Protein AF-A0A1A7Y4V2-F1 (afdb_monomer_lite)

Structure (mmCIF, N/CA/C/O backbone):
data_AF-A0A1A7Y4V2-F1
#
_entry.id   AF-A0A1A7Y4V2-F1
#
loop_
_atom_site.group_PDB
_atom_site.id
_atom_site.type_symbol
_atom_site.label_atom_id
_atom_site.label_alt_id
_atom_site.label_comp_id
_atom_site.label_asym_id
_atom_site.label_entity_id
_atom_site.label_seq_id
_atom_site.pdbx_PDB_ins_code
_atom_site.Cartn_x
_atom_site.Cartn_y
_atom_site.Cartn_z
_atom_site.occupancy
_atom_site.B_iso_or_equiv
_atom_site.auth_seq_id
_atom_site.auth_comp_id
_atom_site.auth_asym_id
_atom_site.auth_atom_id
_atom_site.pdbx_PDB_model_num
ATOM 1 N N . SER A 1 1 ? 1.544 3.025 1.555 1.00 67.06 1 SER A N 1
ATOM 2 C CA . SER A 1 1 ? 1.788 4.457 1.842 1.00 67.06 1 SER A CA 1
ATOM 3 C C . SER A 1 1 ? 1.676 4.740 3.331 1.00 67.06 1 SER A C 1
ATOM 5 O O . SER A 1 1 ? 0.674 4.358 3.923 1.00 67.06 1 SER A O 1
ATOM 7 N N . ALA A 1 2 ? 2.663 5.415 3.933 1.00 82.19 2 ALA A N 1
ATOM 8 C CA . ALA A 1 2 ? 2.708 5.702 5.377 1.00 82.19 2 ALA A CA 1
ATOM 9 C C . ALA A 1 2 ? 1.453 6.424 5.912 1.00 82.19 2 ALA A C 1
ATOM 11 O O . ALA A 1 2 ? 1.003 6.138 7.015 1.00 82.19 2 ALA A O 1
ATOM 12 N N . TYR A 1 3 ? 0.826 7.282 5.102 1.00 88.06 3 TYR A N 1
ATOM 13 C CA . TYR A 1 3 ? -0.410 7.989 5.459 1.00 88.06 3 TYR A CA 1
ATOM 14 C C . TYR A 1 3 ? -1.584 7.065 5.813 1.00 88.06 3 TYR A C 1
ATOM 16 O O . TYR A 1 3 ? -2.361 7.405 6.697 1.00 88.06 3 TYR A O 1
ATOM 24 N N . ILE A 1 4 ? -1.689 5.895 5.169 1.00 88.62 4 ILE A N 1
ATOM 25 C CA . ILE A 1 4 ? -2.755 4.911 5.437 1.00 88.62 4 ILE A CA 1
ATOM 26 C C . ILE A 1 4 ? -2.547 4.267 6.812 1.00 88.62 4 ILE A C 1
ATOM 28 O O . ILE A 1 4 ? -3.494 4.063 7.564 1.00 88.62 4 ILE A O 1
ATOM 32 N N . LEU A 1 5 ? -1.291 3.979 7.164 1.00 87.19 5 LEU A N 1
ATOM 33 C CA . LEU A 1 5 ? -0.947 3.413 8.468 1.00 87.19 5 LEU A CA 1
ATOM 34 C C . LEU A 1 5 ? -1.188 4.430 9.590 1.00 87.19 5 LEU A C 1
ATOM 36 O O . LEU A 1 5 ? -1.725 4.082 10.638 1.00 87.19 5 LEU A O 1
ATOM 40 N N . ILE A 1 6 ? -0.838 5.698 9.351 1.00 95.19 6 ILE A N 1
ATOM 41 C CA . ILE A 1 6 ? -1.073 6.787 10.306 1.00 95.19 6 ILE A CA 1
ATOM 42 C C . ILE A 1 6 ? -2.576 7.006 10.509 1.00 95.19 6 ILE A C 1
ATOM 44 O O . ILE A 1 6 ? -3.027 7.085 11.650 1.00 95.19 6 ILE A O 1
ATOM 48 N N . SER A 1 7 ? -3.363 7.075 9.430 1.00 90.88 7 SER A N 1
ATOM 49 C CA . SER A 1 7 ? -4.810 7.279 9.537 1.00 90.88 7 SER A CA 1
ATOM 50 C C . SER A 1 7 ? -5.498 6.120 10.260 1.00 90.88 7 SER A C 1
ATOM 52 O O . SER A 1 7 ? -6.308 6.367 11.153 1.00 90.88 7 SER A O 1
ATOM 54 N N . ALA A 1 8 ? -5.122 4.873 9.958 1.00 89.56 8 ALA A N 1
ATOM 55 C CA . ALA A 1 8 ? -5.626 3.696 10.663 1.00 89.56 8 ALA A CA 1
ATOM 56 C C . ALA A 1 8 ? -5.312 3.759 12.168 1.00 89.56 8 ALA A C 1
ATOM 58 O O . ALA A 1 8 ? -6.204 3.568 12.995 1.00 89.56 8 ALA A O 1
ATOM 59 N N . GLY A 1 9 ? -4.075 4.115 12.534 1.00 92.69 9 GLY A N 1
ATOM 60 C CA . GLY A 1 9 ? -3.672 4.265 13.934 1.00 92.69 9 GLY A CA 1
ATOM 61 C C . GLY A 1 9 ? -4.490 5.317 14.693 1.00 92.69 9 GLY A C 1
ATOM 62 O O . GLY A 1 9 ? -4.930 5.067 15.814 1.00 92.69 9 GLY A O 1
ATOM 63 N N . VAL A 1 10 ? -4.763 6.471 14.075 1.00 95.06 10 VAL A N 1
ATOM 64 C CA . VAL A 1 10 ? -5.592 7.528 14.683 1.00 95.06 10 VAL A CA 1
ATOM 65 C C . VAL A 1 10 ? -7.020 7.041 14.943 1.00 95.06 10 VAL A C 1
ATOM 67 O O . VAL A 1 10 ? -7.555 7.279 16.026 1.00 95.06 10 VAL A O 1
ATOM 70 N N . VAL A 1 11 ? -7.629 6.325 13.993 1.00 90.31 11 VAL A N 1
ATOM 71 C CA . VAL A 1 11 ? -8.988 5.774 14.153 1.00 90.31 11 VAL A CA 1
ATOM 72 C C . VAL A 1 11 ? -9.055 4.790 15.325 1.00 90.31 11 VAL A C 1
ATOM 74 O O . VAL A 1 11 ? -9.984 4.862 16.134 1.00 90.31 11 VAL A O 1
ATOM 77 N N . VAL A 1 12 ? -8.051 3.920 15.470 1.00 91.44 12 VAL A N 1
ATOM 78 C CA . VAL A 1 12 ? -7.962 2.965 16.590 1.00 91.44 12 VAL A CA 1
ATOM 79 C C . VAL A 1 12 ? -7.852 3.690 17.936 1.00 91.44 12 VAL A C 1
ATOM 81 O O . VAL A 1 12 ? -8.540 3.337 18.893 1.00 91.44 12 VAL A O 1
ATOM 84 N N . ILE A 1 13 ? -7.044 4.749 18.021 1.00 93.44 13 ILE A N 1
ATOM 85 C CA . ILE A 1 13 ? -6.901 5.533 19.258 1.00 93.44 13 ILE A CA 1
ATOM 86 C C . ILE A 1 13 ? -8.221 6.226 19.625 1.00 93.44 13 ILE A C 1
ATOM 88 O O . ILE A 1 13 ? -8.660 6.153 20.774 1.00 93.44 13 ILE A O 1
ATOM 92 N N . VAL A 1 14 ? -8.881 6.873 18.659 1.00 89.50 14 VAL A N 1
ATOM 93 C CA . VAL A 1 14 ? -10.145 7.592 18.891 1.00 89.50 14 VAL A CA 1
ATOM 94 C C . VAL A 1 14 ? -11.249 6.638 19.341 1.00 89.50 14 VAL A C 1
ATOM 96 O O . VAL A 1 14 ? -11.941 6.914 20.322 1.00 89.50 14 VAL A O 1
ATOM 99 N N . THR A 1 15 ? -11.397 5.496 18.667 1.00 86.94 15 THR A N 1
ATOM 100 C CA . THR A 1 15 ? -12.387 4.477 19.044 1.00 86.94 15 THR A CA 1
ATOM 101 C C . THR A 1 15 ? -12.111 3.909 20.437 1.00 86.94 15 THR A C 1
ATOM 103 O O . THR A 1 15 ? -13.047 3.776 21.224 1.00 86.94 15 THR A O 1
ATOM 106 N N . GLY A 1 16 ? -10.841 3.699 20.802 1.00 87.88 16 GLY A N 1
ATOM 107 C CA . GLY A 1 16 ? -10.441 3.295 22.152 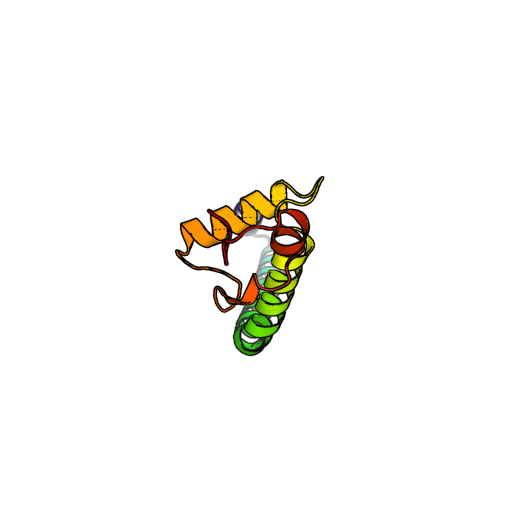1.00 87.88 16 GLY A CA 1
ATOM 108 C C . GLY A 1 16 ? -10.813 4.310 23.241 1.00 87.88 16 GLY A C 1
ATOM 109 O O . GLY A 1 16 ? -11.344 3.924 24.284 1.00 87.88 16 GLY A O 1
ATOM 110 N N . ILE A 1 17 ? -10.607 5.611 22.999 1.00 87.62 17 ILE A N 1
ATOM 111 C CA . ILE A 1 17 ? -10.999 6.678 23.939 1.00 87.62 17 ILE A CA 1
ATOM 112 C C . ILE A 1 17 ? -12.521 6.707 24.117 1.00 87.62 17 ILE A C 1
ATOM 114 O O . ILE A 1 17 ? -13.006 6.754 25.248 1.00 87.62 17 ILE A O 1
ATOM 118 N N . ILE A 1 18 ? -13.280 6.633 23.019 1.00 83.56 18 ILE A N 1
ATOM 119 C CA . ILE A 1 18 ? -14.749 6.611 23.055 1.00 83.56 18 ILE A CA 1
ATOM 120 C C . ILE A 1 18 ? -15.248 5.390 23.832 1.00 83.56 18 ILE A C 1
ATOM 122 O O . ILE A 1 18 ? -16.110 5.535 24.699 1.00 83.56 18 ILE A O 1
ATOM 126 N N . GLY A 1 19 ? -14.676 4.212 23.566 1.00 84.31 19 GLY A N 1
ATOM 127 C CA . GLY A 1 19 ? -14.987 2.980 24.286 1.00 84.31 19 GLY A CA 1
ATOM 128 C C . GLY A 1 19 ? -14.736 3.115 25.787 1.00 84.31 19 GLY A C 1
ATOM 129 O O . GLY A 1 19 ? -15.624 2.806 26.576 1.00 84.31 19 GLY A O 1
ATOM 130 N N . CYS A 1 20 ? -13.578 3.657 26.178 1.00 83.25 20 CYS A N 1
ATOM 131 C CA . CYS A 1 20 ? -13.220 3.901 27.577 1.00 83.25 20 CYS A CA 1
ATOM 132 C C . CYS A 1 20 ? -14.180 4.890 28.263 1.00 83.25 20 CYS A C 1
ATOM 134 O O . CYS A 1 20 ? -14.674 4.633 29.360 1.00 83.25 20 CYS A O 1
ATOM 136 N N . CYS A 1 21 ? -14.522 6.004 27.610 1.00 81.25 21 CYS A N 1
ATOM 137 C CA . CYS A 1 21 ? -15.499 6.953 28.145 1.00 81.25 21 CYS A CA 1
ATOM 138 C C . CYS A 1 21 ? -16.909 6.348 28.267 1.00 81.25 21 CYS A C 1
ATOM 140 O O . CYS A 1 21 ? -17.631 6.677 29.211 1.00 81.25 21 CYS A O 1
ATOM 142 N N . ALA A 1 22 ? -17.309 5.481 27.330 1.00 81.56 22 ALA A N 1
ATOM 143 C CA . ALA A 1 22 ? -18.615 4.829 27.331 1.00 81.56 22 ALA A CA 1
ATOM 144 C C . ALA A 1 22 ? -18.775 3.837 28.491 1.00 81.56 22 ALA A C 1
ATOM 146 O O . ALA A 1 22 ? -19.830 3.821 29.127 1.00 81.56 22 ALA A O 1
ATOM 147 N N . THR A 1 23 ? -17.733 3.058 28.802 1.00 81.75 23 THR A N 1
ATOM 148 C CA . THR A 1 23 ? -17.717 2.170 29.975 1.00 81.75 23 THR A CA 1
ATOM 149 C C . THR A 1 23 ? -17.636 2.949 31.282 1.00 81.75 23 THR A C 1
ATOM 151 O O . THR A 1 23 ? -18.406 2.657 32.192 1.00 81.75 23 THR A O 1
ATOM 154 N N . LEU A 1 24 ? -16.773 3.970 31.377 1.00 81.31 24 LEU A N 1
ATOM 155 C CA . LEU A 1 24 ? -16.600 4.752 32.611 1.00 81.31 24 LEU A CA 1
ATOM 156 C C . LEU A 1 24 ? -17.849 5.543 33.018 1.00 81.31 24 LEU A C 1
ATOM 158 O O . LEU A 1 24 ? -18.091 5.725 34.206 1.00 81.31 24 LEU A O 1
ATOM 162 N N . LYS A 1 25 ? -18.648 6.021 32.056 1.00 79.62 25 LYS A N 1
ATOM 163 C CA . LYS A 1 25 ? -19.901 6.737 32.349 1.00 79.62 25 LYS A CA 1
ATOM 164 C C . LYS A 1 25 ? -21.094 5.815 32.634 1.00 79.62 25 LYS A C 1
ATOM 166 O O . LYS A 1 25 ? -22.191 6.326 32.835 1.00 79.62 25 LYS A O 1
ATOM 171 N N . GLU A 1 26 ? -20.911 4.491 32.600 1.00 75.94 26 GLU A N 1
ATOM 172 C CA . GLU A 1 26 ? -21.945 3.471 32.858 1.00 75.94 26 GLU A CA 1
ATOM 173 C C . GLU A 1 26 ? -23.242 3.637 32.030 1.00 75.94 26 GLU A C 1
ATOM 175 O O . GLU A 1 26 ? -24.303 3.090 32.340 1.00 75.94 26 GLU A O 1
ATOM 180 N N . MET A 1 27 ? -23.175 4.377 30.919 1.00 76.19 27 MET A N 1
ATOM 181 C CA . MET A 1 27 ? -24.337 4.650 30.082 1.00 76.19 27 MET A CA 1
ATOM 182 C C . MET A 1 27 ? -24.591 3.460 29.159 1.00 76.19 27 MET A C 1
ATOM 184 O O . MET A 1 27 ? -24.071 3.406 28.043 1.00 76.19 27 MET A O 1
ATOM 188 N N . ARG A 1 28 ? -25.442 2.523 29.597 1.00 80.25 28 ARG A N 1
ATOM 189 C CA . ARG A 1 28 ? -25.838 1.331 28.815 1.00 80.25 28 ARG A CA 1
ATOM 190 C C . ARG A 1 28 ? -26.185 1.642 27.356 1.00 80.25 28 ARG A C 1
ATOM 192 O O . ARG A 1 28 ? -25.763 0.910 26.470 1.00 80.25 28 ARG A O 1
ATOM 199 N N . SER A 1 29 ? -26.904 2.736 27.094 1.00 78.50 29 SER A N 1
ATOM 200 C CA . SER A 1 29 ? -27.264 3.129 25.723 1.00 78.50 29 SER A CA 1
ATOM 201 C C . SER A 1 29 ? -26.044 3.457 24.855 1.00 78.50 29 SER A C 1
ATOM 203 O O . SER A 1 29 ? -26.029 3.104 23.681 1.00 78.50 29 SER A O 1
ATOM 205 N N . LEU A 1 30 ? -25.020 4.114 25.410 1.00 78.25 30 LEU A N 1
ATOM 206 C CA . LEU A 1 30 ? -23.809 4.476 24.667 1.00 78.25 30 LEU A CA 1
ATOM 207 C C . LEU A 1 30 ? -22.930 3.247 24.411 1.00 78.25 30 LEU A C 1
ATOM 209 O O . LEU A 1 30 ? -22.346 3.124 23.338 1.00 78.25 30 LEU A O 1
ATOM 213 N N . LEU A 1 31 ? -22.897 2.308 25.361 1.00 83.94 31 LEU A N 1
ATOM 214 C CA . LEU A 1 31 ? -22.191 1.038 25.208 1.00 83.94 31 LEU A CA 1
ATOM 215 C C . LEU A 1 31 ? -22.799 0.173 24.091 1.00 83.94 31 LEU A C 1
ATOM 217 O O . LEU A 1 31 ? -22.061 -0.405 23.299 1.00 83.94 31 LEU A O 1
ATOM 221 N N . VAL A 1 32 ? -24.134 0.122 23.990 1.00 86.31 32 VAL A N 1
ATOM 222 C CA . VAL A 1 32 ? -24.828 -0.599 22.906 1.00 86.31 32 VAL A CA 1
ATOM 223 C C . VAL A 1 32 ? -24.526 0.034 21.548 1.00 86.31 32 VAL A C 1
ATOM 225 O O . VAL A 1 32 ? -24.197 -0.686 20.610 1.00 86.31 32 VAL A O 1
ATOM 228 N N . VAL A 1 33 ? -24.572 1.366 21.436 1.00 85.19 33 VAL A N 1
ATOM 229 C CA . VAL A 1 33 ? -24.220 2.070 20.188 1.00 85.19 33 VAL A CA 1
ATOM 230 C C . VAL A 1 33 ? -22.767 1.801 19.790 1.00 85.19 33 VAL A C 1
ATOM 232 O O . VAL A 1 33 ? -22.499 1.516 18.625 1.00 85.19 33 VAL A O 1
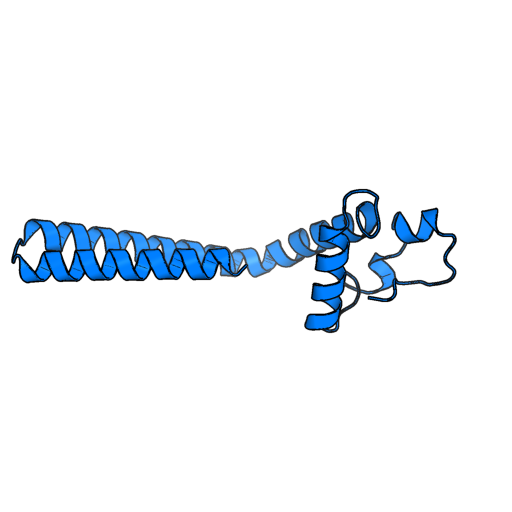ATOM 235 N N . TYR A 1 34 ? -21.838 1.833 20.749 1.00 85.94 34 TYR A N 1
ATOM 236 C CA . TYR A 1 34 ? -20.431 1.511 20.508 1.00 85.94 34 TYR A CA 1
ATOM 237 C C . TYR A 1 34 ? -20.248 0.071 20.011 1.00 85.94 34 TYR A C 1
ATOM 239 O O . TYR A 1 34 ? -19.540 -0.161 19.034 1.00 85.94 34 TYR A O 1
ATOM 247 N N . LEU A 1 35 ? -20.939 -0.892 20.625 1.00 87.38 35 LEU A N 1
ATOM 248 C CA . LEU A 1 35 ? -20.889 -2.294 20.219 1.00 87.38 35 LEU A CA 1
ATOM 249 C C . LEU A 1 35 ? -21.458 -2.510 18.808 1.00 87.38 35 LEU A C 1
ATOM 251 O O . LEU A 1 35 ? -20.849 -3.218 18.013 1.00 87.38 35 LEU A O 1
ATOM 255 N N . VAL A 1 36 ? -22.578 -1.867 18.467 1.00 90.69 36 VAL A N 1
ATOM 256 C CA . VAL A 1 36 ? -23.145 -1.920 17.108 1.00 90.69 36 VAL A CA 1
ATOM 257 C C . VAL A 1 36 ? -22.180 -1.312 16.089 1.00 90.69 36 VAL A C 1
ATOM 259 O O . VAL A 1 36 ? -21.967 -1.896 15.031 1.00 90.69 36 VAL A O 1
ATOM 262 N N . LEU A 1 37 ? -21.548 -0.181 16.413 1.00 86.94 37 LEU A N 1
ATOM 263 C CA . LEU A 1 37 ? -20.555 0.449 15.543 1.00 86.94 37 LEU A CA 1
ATOM 264 C C . LEU A 1 37 ? -19.347 -0.466 15.306 1.00 86.94 37 LEU A C 1
ATOM 266 O O . LEU A 1 37 ? -18.936 -0.631 14.159 1.00 86.94 37 LEU A O 1
ATOM 270 N N . LEU A 1 38 ? -18.818 -1.105 16.355 1.00 90.38 38 LEU A N 1
ATOM 271 C CA . LEU A 1 38 ? -17.726 -2.074 16.224 1.00 90.38 38 LEU A CA 1
ATOM 272 C C . LEU A 1 38 ? -18.121 -3.286 15.374 1.00 90.38 38 LEU A C 1
ATOM 274 O O . LEU A 1 38 ? -17.329 -3.721 14.543 1.00 90.38 38 LEU A O 1
ATOM 278 N N . LEU A 1 39 ? -19.341 -3.807 15.535 1.00 93.62 39 LEU A N 1
ATOM 279 C CA . LEU A 1 39 ? -19.845 -4.894 14.692 1.00 93.62 39 LEU A CA 1
ATOM 280 C C . LEU A 1 39 ? -19.931 -4.472 13.220 1.00 93.62 39 LEU A C 1
ATOM 282 O O . LEU A 1 39 ? -19.519 -5.231 12.347 1.00 93.62 39 LEU A O 1
ATOM 286 N N . CYS A 1 40 ? -20.406 -3.258 12.932 1.00 92.38 40 CYS A N 1
ATOM 287 C CA . CYS A 1 40 ? -20.427 -2.729 11.569 1.00 92.38 40 CYS A CA 1
ATOM 288 C C . CYS A 1 40 ? -19.014 -2.612 10.979 1.00 92.38 40 CYS A C 1
ATOM 290 O O . CYS A 1 40 ? -18.803 -3.021 9.840 1.00 92.38 40 CYS A O 1
ATOM 292 N N . VAL A 1 41 ? -18.044 -2.100 11.746 1.00 91.81 41 VAL A N 1
ATOM 293 C CA . VAL A 1 41 ? -16.638 -2.018 11.312 1.00 91.81 41 VAL A CA 1
ATOM 294 C C . VAL A 1 41 ? -16.074 -3.410 11.038 1.00 91.81 41 VAL A C 1
ATOM 296 O O . VAL A 1 41 ? -15.492 -3.626 9.982 1.00 91.81 41 VAL A O 1
ATOM 299 N N . PHE A 1 42 ? -16.318 -4.374 11.923 1.00 93.06 42 PHE A N 1
ATOM 300 C CA . PHE A 1 42 ? -15.866 -5.752 11.745 1.00 93.06 42 PHE A CA 1
ATOM 301 C C . PHE A 1 42 ? -16.439 -6.400 10.474 1.00 93.06 42 PHE A C 1
ATOM 303 O O . PHE A 1 42 ? -15.717 -7.051 9.721 1.00 93.06 42 PHE A O 1
ATOM 310 N N . LEU A 1 43 ? -17.725 -6.185 10.183 1.00 96.62 43 LEU A N 1
ATOM 311 C CA . LEU A 1 43 ? -18.335 -6.663 8.940 1.00 96.62 43 LEU A CA 1
ATOM 312 C C . LEU A 1 43 ? -17.722 -5.991 7.705 1.00 96.62 43 LEU A C 1
ATOM 314 O O . LEU A 1 43 ? -17.472 -6.668 6.709 1.00 96.62 43 LEU A O 1
ATOM 318 N N . LEU A 1 44 ? -17.445 -4.684 7.767 1.00 93.88 44 LEU A N 1
ATOM 319 C CA . LEU A 1 44 ? -16.757 -3.969 6.691 1.00 93.88 44 LEU A CA 1
ATOM 320 C C . LEU A 1 44 ? -15.332 -4.490 6.480 1.00 93.88 44 LEU A C 1
ATOM 322 O O . LEU A 1 44 ? -14.925 -4.648 5.333 1.00 93.88 44 LEU A O 1
ATOM 326 N N . GLU A 1 45 ? -14.597 -4.807 7.547 1.00 91.62 45 GLU A N 1
ATOM 327 C CA . GLU A 1 45 ? -13.271 -5.425 7.455 1.00 91.62 45 GLU A CA 1
ATOM 328 C C . GLU A 1 45 ? -13.331 -6.814 6.814 1.00 91.62 45 GLU A C 1
ATOM 330 O O . GLU A 1 45 ? -12.506 -7.114 5.953 1.00 91.62 45 GLU A O 1
ATOM 335 N N . ILE A 1 46 ? -14.330 -7.640 7.152 1.00 96.12 46 ILE A N 1
ATOM 336 C CA . ILE A 1 46 ? -14.541 -8.936 6.488 1.00 96.12 46 ILE A CA 1
ATOM 337 C C . ILE A 1 46 ? -14.818 -8.733 4.999 1.00 96.12 46 ILE A C 1
ATOM 339 O O . ILE A 1 46 ? -14.198 -9.396 4.171 1.00 96.12 46 ILE A O 1
ATOM 343 N N . ILE A 1 47 ? -15.723 -7.818 4.641 1.00 95.69 47 ILE A N 1
ATOM 344 C CA . ILE A 1 47 ? -16.045 -7.531 3.237 1.00 95.69 47 ILE A CA 1
ATOM 345 C C . ILE A 1 47 ? -14.796 -7.043 2.499 1.00 95.69 47 ILE A C 1
ATOM 347 O O . ILE A 1 47 ? -14.491 -7.554 1.426 1.00 95.69 47 ILE A O 1
ATOM 351 N N . ALA A 1 48 ? -14.046 -6.104 3.078 1.00 91.19 48 ALA A N 1
ATOM 352 C CA . ALA A 1 48 ? -12.804 -5.601 2.506 1.00 91.19 48 ALA A CA 1
ATOM 353 C C . ALA A 1 48 ? -11.753 -6.712 2.358 1.00 91.19 48 ALA A C 1
ATOM 355 O O . ALA A 1 48 ? -11.100 -6.789 1.323 1.00 91.19 48 ALA A O 1
ATOM 356 N N . GLY A 1 49 ? -11.624 -7.601 3.345 1.00 92.06 49 GLY A N 1
ATOM 357 C CA . GLY A 1 49 ? -10.720 -8.749 3.305 1.00 92.06 49 GLY A CA 1
ATOM 358 C C . GLY A 1 49 ? -11.103 -9.768 2.231 1.00 92.06 49 GLY A C 1
ATOM 359 O O . GLY A 1 49 ? -10.243 -10.217 1.477 1.00 92.06 49 GLY A O 1
ATOM 360 N N . VAL A 1 50 ? -12.393 -10.092 2.099 1.00 92.69 50 VAL A N 1
ATOM 361 C CA . VAL A 1 50 ? -12.905 -10.974 1.037 1.00 92.69 50 VAL A CA 1
ATOM 362 C C . VAL A 1 50 ? -12.706 -10.334 -0.332 1.00 92.69 50 VAL A C 1
ATOM 364 O O . VAL A 1 50 ? -12.230 -11.002 -1.245 1.00 92.69 50 VAL A O 1
ATOM 367 N N . LEU A 1 51 ? -13.015 -9.044 -0.478 1.00 86.69 51 LEU A N 1
ATOM 368 C CA . LEU A 1 51 ? -12.761 -8.310 -1.714 1.00 86.69 51 LEU A CA 1
ATOM 369 C C . LEU A 1 51 ? -11.270 -8.290 -2.042 1.00 86.69 51 LEU A C 1
ATOM 371 O O . LEU A 1 51 ? -10.922 -8.560 -3.179 1.00 86.69 51 LEU A O 1
ATOM 375 N N . ALA A 1 52 ? -10.385 -8.048 -1.075 1.00 87.38 52 ALA A N 1
ATOM 376 C CA . ALA A 1 52 ? -8.942 -8.106 -1.288 1.00 87.38 52 ALA A CA 1
ATOM 377 C C . ALA A 1 52 ? -8.483 -9.509 -1.720 1.00 87.38 52 ALA A C 1
ATOM 379 O O . ALA A 1 52 ? -7.667 -9.629 -2.628 1.00 87.38 52 ALA A O 1
ATOM 380 N N . TYR A 1 53 ? -9.038 -10.568 -1.124 1.00 86.12 53 TYR A N 1
ATOM 381 C CA . TYR A 1 53 ? -8.722 -11.953 -1.476 1.00 86.12 53 TYR A CA 1
ATOM 382 C C . TYR A 1 53 ? -9.199 -12.337 -2.883 1.00 86.12 53 TYR A C 1
ATOM 384 O O . TYR A 1 53 ? -8.441 -12.912 -3.662 1.00 86.12 53 TYR A O 1
ATOM 392 N N . VAL A 1 54 ? -10.448 -12.012 -3.225 1.00 83.69 54 VAL A N 1
ATOM 393 C CA . VAL A 1 54 ? -11.013 -12.291 -4.554 1.00 83.69 54 VAL A CA 1
ATOM 394 C C . VAL A 1 54 ? -10.317 -11.435 -5.607 1.00 83.69 54 VAL A C 1
ATOM 396 O O . VAL A 1 54 ? -9.890 -11.950 -6.639 1.00 83.69 54 VAL A O 1
ATOM 399 N N . SER A 1 55 ? -10.138 -10.144 -5.325 1.00 71.44 55 SER A N 1
ATOM 400 C CA . SER A 1 55 ? -9.414 -9.235 -6.202 1.00 71.44 55 SER A CA 1
ATOM 401 C C . SER A 1 55 ? -7.971 -9.666 -6.378 1.00 71.44 55 SER A C 1
ATOM 403 O O . SER A 1 55 ? -7.489 -9.542 -7.485 1.00 71.44 55 SER A O 1
ATOM 405 N N . HIS A 1 56 ? -7.285 -10.268 -5.405 1.00 73.06 56 HIS A N 1
ATOM 406 C CA . HIS A 1 56 ? -5.934 -10.796 -5.634 1.00 73.06 56 HIS A CA 1
ATOM 407 C C . HIS A 1 56 ? -5.827 -11.707 -6.875 1.00 73.06 56 HIS A C 1
ATOM 409 O O . HIS A 1 56 ? -4.788 -11.722 -7.522 1.00 73.06 56 HIS A O 1
ATOM 415 N N . GLN A 1 57 ? -6.899 -12.409 -7.266 1.00 66.12 57 GLN A N 1
ATOM 416 C CA . GLN A 1 57 ? -6.900 -13.243 -8.474 1.00 66.12 57 GLN A CA 1
ATOM 417 C C . GLN A 1 57 ? -7.063 -12.456 -9.792 1.00 66.12 57 GLN A C 1
ATOM 419 O O . GLN A 1 57 ? -6.583 -12.916 -10.825 1.00 66.12 57 GLN A O 1
ATOM 424 N N . GLY A 1 58 ? -7.728 -11.294 -9.784 1.00 64.00 58 GLY A N 1
ATOM 425 C CA . GLY A 1 58 ? -7.974 -10.468 -10.985 1.00 64.00 58 GLY A CA 1
ATOM 426 C C . GLY A 1 58 ? -7.155 -9.171 -11.050 1.00 64.00 58 GLY A C 1
ATOM 427 O O . GLY A 1 58 ? -6.668 -8.774 -12.107 1.00 64.00 58 GLY A O 1
ATOM 428 N N . LEU A 1 59 ? -6.946 -8.543 -9.899 1.00 65.81 59 LEU A N 1
ATOM 429 C CA . LEU A 1 59 ? -6.216 -7.299 -9.678 1.00 65.81 59 LEU A CA 1
ATOM 430 C C . LEU A 1 59 ? -4.738 -7.446 -10.030 1.00 65.81 59 LEU A C 1
ATOM 432 O O . LEU A 1 59 ? -4.154 -6.485 -10.502 1.00 65.81 59 LEU A O 1
ATOM 436 N N . ASP A 1 60 ? -4.142 -8.634 -9.901 1.00 74.19 60 ASP A N 1
ATOM 437 C CA . ASP A 1 60 ? -2.766 -8.866 -10.355 1.00 74.19 60 ASP A CA 1
ATOM 438 C C . ASP A 1 60 ? -2.601 -8.576 -11.856 1.00 74.19 60 ASP A C 1
ATOM 440 O O . ASP A 1 60 ? -1.578 -8.029 -12.265 1.00 74.19 60 ASP A O 1
ATOM 444 N N . ALA A 1 61 ? -3.598 -8.891 -12.690 1.00 81.75 61 ALA A N 1
ATOM 445 C CA . ALA A 1 61 ? -3.537 -8.633 -14.128 1.00 81.75 61 ALA A CA 1
ATOM 446 C C . ALA A 1 61 ? -3.756 -7.149 -14.453 1.00 81.75 61 ALA A C 1
ATOM 448 O O . ALA A 1 61 ? -2.977 -6.565 -15.208 1.00 81.75 61 ALA A O 1
ATOM 449 N N . GLU A 1 62 ? -4.771 -6.521 -13.854 1.00 83.69 62 GLU A N 1
ATOM 450 C CA . GLU A 1 62 ? -5.038 -5.092 -14.050 1.00 83.69 62 GLU A CA 1
ATOM 451 C C . GLU A 1 62 ? -3.906 -4.223 -13.506 1.00 83.69 62 GLU A C 1
ATOM 453 O O . GLU A 1 62 ? -3.457 -3.297 -14.177 1.00 83.69 62 GLU A O 1
ATOM 458 N N . LEU A 1 63 ? -3.400 -4.526 -12.311 1.00 83.88 63 LEU A N 1
ATOM 459 C CA . LEU A 1 63 ? -2.300 -3.796 -11.693 1.00 83.88 63 LEU A CA 1
ATOM 460 C C . LEU A 1 63 ? -1.027 -3.939 -12.528 1.00 83.88 63 LEU A C 1
ATOM 462 O O . LEU A 1 63 ? -0.324 -2.951 -12.741 1.00 83.88 63 LEU A O 1
ATOM 466 N N . ARG A 1 64 ? -0.752 -5.142 -13.053 1.00 87.56 64 ARG A N 1
ATOM 467 C CA . ARG A 1 64 ? 0.363 -5.352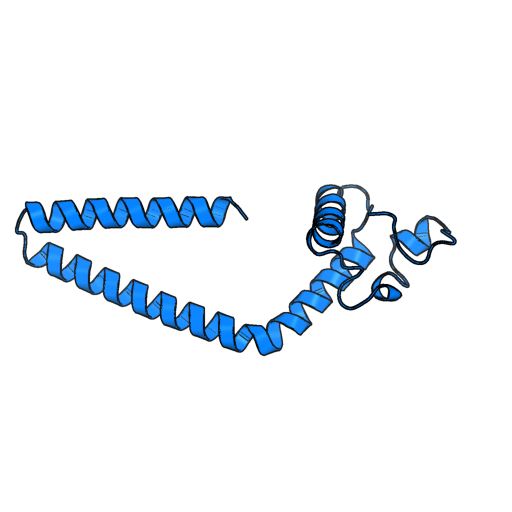 -13.981 1.00 87.56 64 ARG A CA 1
ATOM 468 C C . ARG A 1 64 ? 0.199 -4.522 -15.249 1.00 87.56 64 ARG A C 1
ATOM 470 O O . ARG A 1 64 ? 1.126 -3.814 -15.630 1.00 87.56 64 ARG A O 1
ATOM 477 N N . GLN A 1 65 ? -0.980 -4.536 -15.863 1.00 91.44 65 GLN A N 1
ATOM 478 C CA . GLN A 1 65 ? -1.234 -3.756 -17.071 1.00 91.44 65 GLN A CA 1
ATOM 479 C C . GLN A 1 65 ? -1.077 -2.248 -16.825 1.00 91.44 65 GLN A C 1
ATOM 481 O O . GLN A 1 65 ? -0.347 -1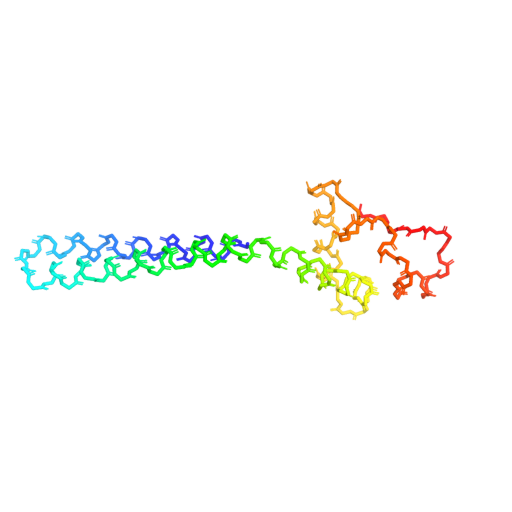.582 -17.555 1.00 91.44 65 GLN A O 1
ATOM 486 N N . ASN A 1 66 ? -1.667 -1.724 -15.748 1.00 91.38 66 ASN A N 1
ATOM 487 C CA . ASN A 1 66 ? -1.542 -0.315 -15.368 1.00 91.38 66 ASN A CA 1
ATOM 488 C C . ASN A 1 66 ? -0.086 0.074 -15.076 1.00 91.38 66 ASN A C 1
ATOM 490 O O . ASN A 1 66 ? 0.375 1.137 -15.497 1.00 91.38 66 ASN A O 1
ATOM 494 N N . LEU A 1 67 ? 0.661 -0.788 -14.378 1.00 92.50 67 LEU A N 1
ATOM 495 C CA . LEU A 1 67 ? 2.081 -0.569 -14.113 1.00 92.50 67 LEU A CA 1
ATOM 496 C C . LEU A 1 67 ? 2.884 -0.561 -15.418 1.00 92.50 67 LEU A C 1
ATOM 498 O O . LEU A 1 67 ? 3.705 0.331 -15.616 1.00 92.50 67 LEU A O 1
ATOM 502 N N . LYS A 1 68 ? 2.632 -1.514 -16.322 1.00 94.75 68 LYS A N 1
ATOM 503 C CA . LYS A 1 68 ? 3.275 -1.585 -17.639 1.00 94.75 68 LYS A CA 1
ATOM 504 C C . LYS A 1 68 ? 3.028 -0.321 -18.454 1.00 94.75 68 LYS A C 1
ATOM 506 O O . LYS A 1 68 ? 3.989 0.275 -18.927 1.00 94.75 68 LYS A O 1
ATOM 511 N N . GLU A 1 69 ? 1.778 0.111 -18.580 1.00 95.06 69 GLU A N 1
ATOM 512 C CA . GLU A 1 69 ? 1.422 1.329 -19.314 1.00 95.06 69 GLU A CA 1
ATOM 513 C C . GLU A 1 69 ? 2.075 2.566 -18.695 1.00 95.06 69 GLU A C 1
ATOM 515 O O . GLU A 1 69 ? 2.675 3.371 -19.405 1.00 95.06 69 GLU A O 1
ATOM 520 N N . THR A 1 70 ? 2.049 2.675 -17.365 1.00 94.12 70 THR A N 1
ATOM 521 C CA . THR A 1 70 ? 2.693 3.776 -16.638 1.00 94.12 70 THR A CA 1
ATOM 522 C C . THR A 1 70 ? 4.199 3.806 -16.899 1.00 94.12 70 THR A C 1
ATOM 524 O O . THR A 1 70 ? 4.741 4.856 -17.236 1.00 94.12 70 THR A O 1
ATOM 527 N N . MET A 1 71 ? 4.885 2.664 -16.805 1.00 94.25 71 MET A N 1
ATOM 528 C CA . MET A 1 71 ? 6.316 2.578 -17.108 1.00 94.25 71 MET A CA 1
ATOM 529 C C . MET A 1 71 ? 6.605 2.922 -18.570 1.00 94.25 71 MET A C 1
ATOM 531 O O . MET A 1 71 ? 7.527 3.679 -18.852 1.00 94.25 71 MET A O 1
ATOM 535 N N . GLN A 1 72 ? 5.805 2.417 -19.510 1.00 94.06 72 GLN A N 1
ATOM 536 C CA . GLN A 1 72 ? 6.038 2.649 -20.933 1.00 94.06 72 GLN A CA 1
ATOM 537 C C . GLN A 1 72 ? 5.799 4.103 -21.357 1.00 94.06 72 GLN A C 1
ATOM 539 O O . GLN A 1 72 ? 6.498 4.588 -22.245 1.00 94.06 72 GLN A O 1
ATOM 544 N N . GLN A 1 73 ? 4.820 4.775 -20.749 1.00 94.81 73 GLN A N 1
ATOM 545 C CA . GLN A 1 73 ? 4.352 6.096 -21.176 1.00 94.81 73 GLN A CA 1
ATOM 546 C C . GLN A 1 73 ? 4.862 7.250 -20.316 1.00 94.81 73 GLN A C 1
ATOM 548 O O . GLN A 1 73 ? 4.761 8.390 -20.746 1.00 94.81 73 GLN A O 1
ATOM 553 N N . LYS A 1 74 ? 5.345 6.999 -19.095 1.00 94.75 74 LYS A N 1
ATOM 554 C CA . LYS A 1 74 ? 5.659 8.075 -18.138 1.00 94.75 74 LYS A CA 1
ATOM 555 C C . LYS A 1 74 ? 7.058 8.008 -17.538 1.00 94.75 74 LYS A C 1
ATOM 557 O O . LYS A 1 74 ? 7.501 8.976 -16.924 1.00 94.75 74 LYS A O 1
ATOM 562 N N . TYR A 1 75 ? 7.769 6.897 -17.703 1.00 93.38 75 TYR A N 1
ATOM 563 C CA . TYR A 1 75 ? 9.130 6.775 -17.191 1.00 93.38 75 TYR A CA 1
ATOM 564 C C . TYR A 1 75 ? 10.076 7.759 -17.896 1.00 93.38 75 TYR A C 1
ATOM 566 O O . TYR A 1 75 ? 10.117 7.813 -19.126 1.00 93.38 75 TYR A O 1
ATOM 574 N N . GLN A 1 76 ? 10.814 8.545 -17.104 1.00 91.75 76 GLN A N 1
ATOM 575 C CA . GLN A 1 76 ? 11.700 9.635 -17.540 1.00 91.75 76 GLN A CA 1
ATOM 576 C C . GLN A 1 76 ? 11.036 10.695 -18.439 1.00 91.75 76 GLN A C 1
ATOM 578 O O . GLN A 1 76 ? 11.722 11.400 -19.176 1.00 91.75 76 GLN A O 1
ATOM 583 N N . GLN A 1 77 ? 9.712 10.847 -18.356 1.00 91.94 77 GLN A N 1
ATOM 584 C CA . GLN A 1 77 ? 9.000 11.882 -19.101 1.00 91.94 77 GLN A CA 1
ATOM 585 C C . GLN A 1 77 ? 9.013 13.232 -18.360 1.00 91.94 77 GLN A C 1
ATOM 587 O O . GLN A 1 77 ? 8.977 13.261 -17.122 1.00 91.94 77 GLN A O 1
ATOM 592 N N . PRO A 1 78 ? 9.039 14.368 -19.086 1.00 91.38 78 PRO A N 1
ATOM 593 C CA . PRO A 1 78 ? 9.022 15.694 -18.474 1.00 91.38 78 PRO A CA 1
ATOM 594 C C . PRO A 1 78 ? 7.815 15.885 -17.543 1.00 91.38 78 PRO A C 1
ATOM 596 O O . PRO A 1 78 ? 6.670 15.725 -17.957 1.00 91.38 78 PRO A O 1
ATOM 599 N N . GLY A 1 79 ? 8.068 16.254 -16.284 1.00 92.19 79 GLY A N 1
ATOM 600 C CA . GLY A 1 79 ? 7.022 16.466 -15.273 1.00 92.19 79 GLY A CA 1
ATOM 601 C C . GLY A 1 79 ? 6.558 15.207 -14.525 1.00 92.19 79 GLY A C 1
ATOM 602 O O . GLY A 1 79 ? 5.771 15.330 -13.592 1.00 92.19 79 GLY A O 1
ATOM 603 N N . GLU A 1 80 ? 7.081 14.024 -14.864 1.00 94.56 80 GLU A N 1
ATOM 604 C CA . GLU A 1 80 ? 6.716 12.728 -14.258 1.00 94.56 80 GLU A CA 1
ATOM 605 C C . GLU A 1 80 ? 7.888 12.114 -13.449 1.00 94.56 80 GLU A C 1
ATOM 607 O O . GLU A 1 80 ? 8.041 10.897 -13.311 1.00 94.56 80 GLU A O 1
ATOM 612 N N . GLU A 1 81 ? 8.750 12.960 -12.873 1.00 94.38 81 GLU A N 1
ATOM 613 C CA . GLU A 1 81 ? 9.922 12.542 -12.080 1.00 94.38 81 GLU A CA 1
ATOM 614 C C . GLU A 1 81 ? 9.538 11.666 -10.878 1.00 94.38 81 GLU A C 1
ATOM 616 O O . GLU A 1 81 ? 10.236 10.708 -10.542 1.00 94.38 81 GLU A O 1
ATOM 621 N N . SER A 1 82 ? 8.397 11.960 -10.250 1.00 94.25 82 SER A N 1
ATOM 622 C CA . SER A 1 82 ? 7.872 11.191 -9.118 1.00 94.25 82 SER A CA 1
ATOM 623 C C . SER A 1 82 ? 7.520 9.753 -9.509 1.00 94.25 82 SER A C 1
ATOM 625 O O . SER A 1 82 ? 7.742 8.834 -8.721 1.00 94.25 82 SER A O 1
ATOM 627 N N . ILE A 1 83 ? 7.032 9.543 -10.736 1.00 94.19 83 ILE A N 1
ATOM 628 C CA . ILE A 1 83 ? 6.744 8.215 -11.280 1.00 94.19 83 ILE A CA 1
ATOM 629 C C . ILE A 1 83 ? 8.043 7.465 -11.538 1.00 94.19 83 ILE A C 1
ATOM 631 O O . ILE A 1 83 ? 8.155 6.308 -11.149 1.00 94.19 83 ILE A O 1
ATOM 635 N N . THR A 1 84 ? 9.038 8.129 -12.124 1.00 94.56 84 THR A N 1
ATOM 636 C CA . THR A 1 84 ? 10.362 7.534 -12.368 1.00 94.56 84 THR A CA 1
ATOM 637 C C . THR A 1 84 ? 10.975 7.030 -11.059 1.00 94.56 84 THR A C 1
ATOM 639 O O . THR A 1 84 ? 11.280 5.847 -10.934 1.00 94.56 84 THR A O 1
ATOM 642 N N . GLN A 1 85 ? 11.012 7.880 -10.026 1.00 94.81 85 GLN A N 1
ATOM 643 C CA . GLN A 1 85 ? 11.507 7.498 -8.700 1.00 94.81 85 GLN A CA 1
ATOM 644 C C . GLN A 1 85 ? 10.703 6.359 -8.063 1.00 94.81 85 GLN A C 1
ATOM 646 O O . GLN A 1 85 ? 11.272 5.520 -7.365 1.00 94.81 85 GLN A O 1
ATOM 651 N N . ALA A 1 86 ? 9.382 6.335 -8.255 1.00 94.00 86 ALA A N 1
ATOM 652 C CA . ALA A 1 86 ? 8.537 5.265 -7.737 1.00 94.00 86 ALA A CA 1
ATOM 653 C C . ALA A 1 86 ? 8.818 3.929 -8.440 1.00 94.00 86 ALA A C 1
ATOM 655 O O . ALA A 1 86 ? 8.906 2.904 -7.766 1.00 94.00 86 ALA A O 1
ATOM 656 N N . VAL A 1 87 ? 8.993 3.944 -9.765 1.00 94.44 87 VAL A N 1
ATOM 657 C CA . VAL A 1 87 ? 9.330 2.761 -10.568 1.00 94.44 87 VAL A CA 1
ATOM 658 C C . VAL A 1 87 ? 10.710 2.223 -10.189 1.00 94.44 87 VAL A C 1
ATOM 660 O O . VAL A 1 87 ? 10.826 1.025 -9.935 1.00 94.44 87 VAL A O 1
ATOM 663 N N . ASP A 1 88 ? 11.723 3.086 -10.069 1.00 95.50 88 ASP A N 1
ATOM 664 C CA . ASP A 1 88 ? 13.078 2.669 -9.687 1.00 95.50 88 ASP A CA 1
ATOM 665 C C . ASP A 1 88 ? 13.107 2.117 -8.258 1.00 95.50 88 ASP A C 1
ATOM 667 O O . ASP A 1 88 ? 13.647 1.036 -8.027 1.00 95.50 88 ASP A O 1
ATOM 671 N N . LYS A 1 89 ? 12.445 2.782 -7.298 1.00 94.56 89 LYS A N 1
ATOM 672 C CA . LYS A 1 89 ? 12.312 2.258 -5.928 1.00 94.56 89 LYS A CA 1
ATOM 673 C C . LYS A 1 89 ? 11.636 0.896 -5.901 1.00 94.56 89 LYS A C 1
ATOM 675 O O . LYS A 1 89 ? 12.131 -0.001 -5.229 1.00 94.56 89 LYS A O 1
ATOM 680 N N . LEU A 1 90 ? 10.534 0.732 -6.632 1.00 92.62 90 LEU A N 1
ATOM 681 C CA . LEU A 1 90 ? 9.819 -0.539 -6.711 1.00 92.62 90 LEU A CA 1
ATOM 682 C C . LEU A 1 90 ? 10.748 -1.640 -7.244 1.00 92.62 90 LEU A C 1
ATOM 684 O O . LEU A 1 90 ? 10.870 -2.694 -6.622 1.00 92.62 90 LEU A O 1
ATOM 688 N N . GLN A 1 91 ? 11.463 -1.390 -8.342 1.00 93.69 91 GLN A N 1
ATOM 689 C CA . GLN A 1 91 ? 12.377 -2.376 -8.930 1.00 93.69 91 GLN A CA 1
ATOM 690 C C . GLN A 1 91 ? 13.581 -2.680 -8.027 1.00 93.69 91 GLN A C 1
ATOM 692 O O . GLN A 1 91 ? 13.950 -3.845 -7.862 1.00 93.69 91 GLN A O 1
ATOM 697 N N . GLN A 1 92 ? 14.154 -1.673 -7.365 1.00 94.44 92 GLN A N 1
ATOM 698 C CA . GLN A 1 92 ? 15.280 -1.846 -6.445 1.00 94.44 92 GLN A CA 1
ATOM 699 C C . GLN A 1 92 ? 14.900 -2.564 -5.144 1.00 94.44 92 GLN A C 1
ATOM 701 O O . GLN A 1 92 ? 15.697 -3.367 -4.645 1.00 94.44 92 GLN A O 1
ATOM 706 N N . GLU A 1 93 ? 13.727 -2.273 -4.580 1.00 94.38 93 GLU A N 1
ATOM 707 C CA . GLU A 1 93 ? 13.247 -2.837 -3.314 1.00 94.38 93 GLU A CA 1
ATOM 708 C C . GLU A 1 93 ? 12.799 -4.289 -3.495 1.00 94.38 93 GLU A C 1
ATOM 710 O O . GLU A 1 93 ? 13.200 -5.160 -2.722 1.00 94.38 93 GLU A O 1
ATOM 715 N N . PHE A 1 94 ? 12.062 -4.577 -4.572 1.00 91.62 94 PHE A N 1
ATOM 716 C CA . PHE A 1 94 ? 11.562 -5.923 -4.871 1.00 91.62 94 PHE A CA 1
ATOM 717 C C . PHE A 1 94 ? 12.488 -6.754 -5.769 1.00 91.62 94 PHE A C 1
ATOM 719 O O . PHE A 1 94 ? 12.174 -7.908 -6.059 1.00 91.62 94 PHE A O 1
ATOM 726 N N . LYS A 1 95 ? 13.633 -6.200 -6.195 1.00 92.75 95 LYS A N 1
ATOM 727 C CA . LYS A 1 95 ? 14.616 -6.856 -7.082 1.00 92.75 95 LYS A CA 1
ATOM 728 C C . LYS A 1 95 ? 13.975 -7.430 -8.353 1.00 92.75 95 LYS A C 1
ATOM 730 O O . LYS A 1 95 ? 14.309 -8.533 -8.784 1.00 92.75 95 LYS A O 1
ATOM 735 N N . CYS A 1 96 ? 13.046 -6.684 -8.943 1.00 91.75 96 CYS A N 1
ATOM 736 C CA . CYS A 1 96 ? 12.316 -7.062 -10.152 1.00 91.75 96 CYS A CA 1
ATOM 737 C C . CYS A 1 96 ? 12.640 -6.122 -11.322 1.00 91.75 96 CYS A C 1
ATOM 739 O O . CYS A 1 96 ? 13.263 -5.082 -11.133 1.00 91.75 96 CYS A O 1
ATOM 741 N N . CYS A 1 97 ? 12.236 -6.499 -12.540 1.00 92.69 97 CYS A N 1
ATOM 742 C CA . CYS A 1 97 ? 12.408 -5.667 -13.728 1.00 92.69 97 CYS A CA 1
ATOM 743 C C . CYS A 1 97 ? 11.186 -5.759 -14.644 1.00 92.69 97 CYS A C 1
ATOM 745 O O . CYS A 1 97 ? 10.829 -6.850 -15.097 1.00 92.69 97 CYS A O 1
ATOM 747 N N . GLY A 1 98 ? 10.571 -4.607 -14.920 1.00 91.94 98 GLY A N 1
ATOM 748 C CA . GLY A 1 98 ? 9.299 -4.527 -15.635 1.00 91.94 98 GLY A CA 1
ATOM 749 C C . GLY A 1 98 ? 8.109 -4.966 -14.778 1.00 91.94 98 GLY A C 1
ATOM 750 O O . GLY A 1 98 ? 8.226 -5.183 -13.573 1.00 91.94 98 GLY A O 1
ATOM 751 N N . SER A 1 99 ? 6.933 -5.061 -15.398 1.00 91.81 99 SER A N 1
ATOM 752 C CA . SER A 1 99 ? 5.693 -5.383 -14.680 1.00 91.81 99 SER A CA 1
ATOM 753 C C . SER A 1 99 ? 5.533 -6.892 -14.506 1.00 91.81 99 SER A C 1
ATOM 755 O O . SER A 1 99 ? 5.181 -7.390 -13.436 1.00 91.81 99 SER A O 1
ATOM 757 N N . HIS A 1 100 ? 5.819 -7.617 -15.578 1.00 90.69 100 HIS A N 1
ATOM 758 C CA . HIS A 1 100 ? 5.890 -9.060 -15.625 1.00 90.69 100 HIS A CA 1
ATOM 759 C C . HIS A 1 100 ? 7.316 -9.523 -15.928 1.00 90.69 100 HIS A C 1
ATOM 761 O O . HIS A 1 100 ? 7.790 -10.475 -15.311 1.00 90.69 100 HIS A O 1
ATOM 767 N N . ASN A 1 101 ? 8.006 -8.857 -16.861 1.00 91.44 101 ASN A N 1
ATOM 768 C CA . ASN A 1 101 ? 9.401 -9.142 -17.184 1.00 91.44 101 ASN A CA 1
ATOM 769 C C . ASN A 1 101 ? 10.101 -7.941 -17.849 1.00 91.44 101 ASN A C 1
ATOM 771 O O . ASN A 1 101 ? 9.473 -6.951 -18.223 1.00 91.44 101 ASN A O 1
ATOM 775 N N . TYR A 1 102 ? 11.411 -8.070 -18.074 1.00 91.06 102 TYR A N 1
ATOM 776 C CA . TYR A 1 102 ? 12.235 -7.025 -18.691 1.00 91.06 102 TYR A CA 1
ATOM 777 C C . TYR A 1 102 ? 11.753 -6.603 -20.092 1.00 91.06 102 TYR A C 1
ATOM 779 O O . TYR A 1 102 ? 11.989 -5.472 -20.508 1.00 91.06 102 TYR A O 1
ATOM 787 N N . SER A 1 103 ? 11.072 -7.488 -20.831 1.00 92.75 103 SER A N 1
ATOM 788 C CA . SER A 1 103 ? 10.593 -7.183 -22.184 1.00 92.75 103 SER A CA 1
ATOM 789 C C . SER A 1 103 ? 9.439 -6.181 -22.190 1.00 92.75 103 SER A C 1
ATOM 791 O O . SER A 1 103 ? 9.177 -5.580 -23.230 1.00 92.75 103 SER A O 1
ATOM 793 N N . ASP A 1 104 ? 8.805 -5.923 -21.040 1.00 93.81 104 ASP A N 1
ATOM 794 C CA . ASP A 1 104 ? 7.775 -4.890 -20.906 1.00 93.81 104 ASP A CA 1
ATOM 795 C C . ASP A 1 104 ? 8.292 -3.479 -21.203 1.00 93.81 104 ASP A C 1
ATOM 797 O O . ASP A 1 104 ? 7.509 -2.610 -21.573 1.00 93.81 104 ASP A O 1
ATOM 801 N N . TRP A 1 105 ? 9.602 -3.249 -21.117 1.00 92.62 105 TRP A N 1
ATOM 802 C CA . TRP A 1 105 ? 10.218 -1.981 -21.508 1.00 92.62 105 TRP A CA 1
ATOM 803 C C . TRP A 1 105 ? 10.224 -1.747 -23.023 1.00 92.62 105 TRP A C 1
ATOM 805 O O . TRP A 1 105 ? 10.342 -0.601 -23.470 1.00 92.62 105 TRP A O 1
ATOM 815 N N . THR A 1 106 ? 10.058 -2.809 -23.816 1.00 90.62 106 THR A N 1
ATOM 816 C CA . THR A 1 106 ? 10.051 -2.744 -25.281 1.00 90.62 106 THR A CA 1
ATOM 817 C C . THR A 1 106 ? 8.945 -1.815 -25.764 1.00 90.62 106 THR A C 1
ATOM 819 O O . THR A 1 106 ? 7.780 -1.980 -25.409 1.00 90.62 106 THR A O 1
ATOM 822 N N . GLY A 1 107 ? 9.309 -0.841 -26.600 1.00 87.12 107 GLY A N 1
ATOM 823 C CA . GLY A 1 107 ? 8.359 0.122 -27.152 1.00 87.12 107 GLY A CA 1
ATOM 824 C C . GLY A 1 107 ? 7.957 1.249 -26.197 1.00 87.12 107 GLY A C 1
ATOM 825 O O . GLY A 1 107 ? 7.112 2.052 -26.580 1.00 87.12 107 GLY A O 1
ATOM 826 N N . SER A 1 108 ? 8.560 1.353 -25.007 1.00 92.19 108 SER A N 1
ATOM 827 C CA . SER A 1 108 ? 8.392 2.525 -24.136 1.00 92.19 108 SER A CA 1
ATOM 828 C C . SER A 1 108 ? 8.910 3.805 -24.800 1.00 92.19 108 SER A C 1
ATOM 830 O O . SER A 1 108 ? 9.846 3.758 -25.605 1.00 92.19 108 SER A O 1
ATOM 832 N N . LEU A 1 109 ? 8.331 4.953 -24.437 1.00 91.31 109 LEU A N 1
ATOM 833 C CA . LEU A 1 109 ? 8.783 6.267 -24.911 1.00 91.31 109 LEU A CA 1
ATOM 834 C C . LEU A 1 109 ? 10.262 6.493 -24.582 1.00 91.31 109 LEU A C 1
ATOM 836 O O . LEU A 1 109 ? 11.014 6.954 -25.434 1.00 91.31 109 LEU A O 1
ATOM 840 N N . TRP A 1 110 ? 10.708 6.022 -23.414 1.00 88.81 110 TRP A N 1
ATOM 841 C CA . TRP A 1 110 ? 12.111 6.057 -23.003 1.00 88.81 110 TRP A CA 1
ATOM 842 C C . TRP A 1 110 ? 13.072 5.400 -24.015 1.00 88.81 110 TRP A C 1
ATOM 844 O O . TRP A 1 110 ? 14.104 5.981 -24.353 1.00 88.81 110 TRP A O 1
ATOM 854 N N . ILE A 1 111 ? 12.741 4.211 -24.545 1.00 88.94 111 ILE A N 1
ATOM 855 C CA . ILE A 1 111 ? 13.574 3.549 -25.572 1.00 88.94 111 ILE A CA 1
ATOM 856 C C . ILE A 1 111 ? 13.546 4.341 -26.883 1.00 88.94 111 ILE A C 1
ATOM 858 O O . ILE A 1 111 ? 14.579 4.488 -27.543 1.00 88.94 111 ILE A O 1
ATOM 862 N N . GLN A 1 112 ? 12.364 4.824 -27.272 1.00 85.00 112 GLN A N 1
ATOM 863 C CA . GLN A 1 112 ? 12.153 5.490 -28.557 1.00 85.00 112 GLN A CA 1
ATOM 864 C C . GLN A 1 112 ? 12.861 6.849 -28.632 1.00 85.00 112 GLN A C 1
ATOM 866 O O . GLN A 1 112 ? 13.498 7.150 -29.641 1.00 85.00 112 GLN A O 1
ATOM 871 N N . GLU A 1 113 ? 12.793 7.646 -27.567 1.00 76.38 113 GLU A N 1
ATOM 872 C CA . GLU A 1 113 ? 13.342 9.004 -27.521 1.00 76.38 113 GLU A CA 1
ATOM 873 C C . GLU A 1 113 ? 14.870 9.016 -27.433 1.00 76.38 113 GLU A C 1
ATOM 875 O O . GLU A 1 113 ? 15.527 9.850 -28.056 1.00 76.38 113 GLU A O 1
ATOM 880 N N . ALA A 1 114 ? 15.460 8.069 -26.701 1.00 67.94 114 ALA A N 1
ATOM 881 C CA . ALA A 1 114 ? 16.888 8.091 -26.405 1.00 67.94 114 ALA A CA 1
ATOM 882 C C . ALA A 1 114 ? 17.772 7.360 -27.436 1.00 67.94 114 ALA A C 1
ATOM 884 O O . ALA A 1 114 ? 18.997 7.407 -27.327 1.00 67.94 114 ALA A O 1
ATOM 885 N N . LYS A 1 115 ? 17.191 6.663 -28.430 1.00 64.88 115 LYS A N 1
ATOM 886 C CA . LYS A 1 115 ? 17.925 5.767 -29.357 1.00 64.88 115 LYS A CA 1
ATOM 887 C C . LYS A 1 115 ? 18.877 4.822 -28.595 1.00 64.88 115 LYS A C 1
ATOM 889 O O . LYS A 1 115 ? 19.982 4.519 -29.048 1.00 64.88 115 LYS A O 1
ATOM 894 N N . ASN A 1 116 ? 18.449 4.405 -27.402 1.00 65.06 116 ASN A N 1
ATOM 895 C CA . ASN A 1 116 ? 19.261 3.646 -26.463 1.00 65.06 116 ASN A CA 1
ATOM 896 C C . ASN A 1 116 ? 19.475 2.224 -26.991 1.00 65.06 116 ASN A C 1
ATOM 898 O O . ASN A 1 116 ? 18.522 1.509 -27.281 1.00 65.06 116 ASN A O 1
ATOM 902 N N . SER A 1 117 ? 20.731 1.769 -27.039 1.00 71.81 117 SER A N 1
ATOM 903 C CA . SER A 1 117 ? 21.063 0.360 -27.326 1.00 71.81 117 SER A CA 1
ATOM 904 C C . SER A 1 117 ? 20.737 -0.586 -26.160 1.00 71.81 117 SER A C 1
ATOM 906 O O . SER A 1 117 ? 21.012 -1.782 -26.239 1.00 71.81 117 SER A O 1
ATOM 908 N N . ARG A 1 118 ? 20.212 -0.055 -25.047 1.00 81.50 118 ARG A N 1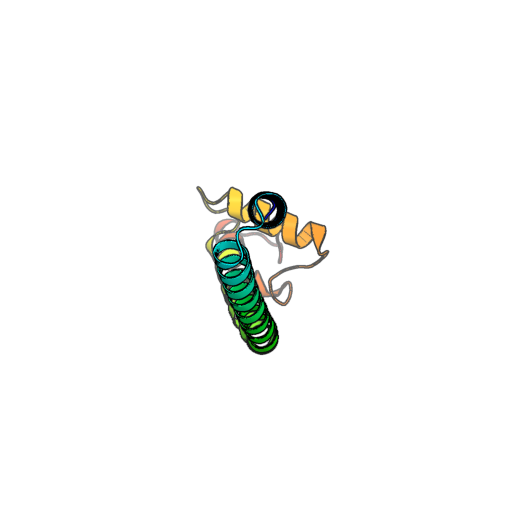
ATOM 909 C CA . ARG A 1 118 ? 19.881 -0.811 -23.837 1.00 81.50 118 ARG A CA 1
ATOM 910 C C . ARG A 1 118 ? 18.426 -1.254 -23.874 1.00 81.50 118 ARG A C 1
ATOM 912 O O . ARG A 1 118 ? 17.545 -0.485 -24.238 1.00 81.50 118 ARG A O 1
ATOM 919 N N . LEU A 1 119 ? 18.196 -2.497 -23.463 1.00 84.69 119 LEU A N 1
ATOM 920 C CA . LEU A 1 119 ? 16.866 -3.112 -23.445 1.00 84.69 119 LEU A CA 1
ATOM 921 C C . LEU A 1 119 ? 16.021 -2.661 -22.246 1.00 84.69 119 LEU A C 1
ATOM 923 O O . LEU A 1 119 ? 14.801 -2.769 -22.298 1.00 84.69 119 LEU A O 1
ATOM 927 N N . VAL A 1 120 ? 16.666 -2.172 -21.183 1.00 89.38 120 VAL A N 1
ATOM 928 C CA . VAL A 1 120 ? 16.036 -1.724 -19.935 1.00 89.38 120 VAL A CA 1
ATOM 929 C C . VAL A 1 120 ? 16.791 -0.523 -19.344 1.00 89.38 120 VAL A C 1
ATOM 931 O O . VAL A 1 120 ? 17.982 -0.374 -19.646 1.00 89.38 120 VAL A O 1
ATOM 934 N N . PRO A 1 121 ? 16.139 0.321 -18.525 1.00 87.06 121 PRO A N 1
ATOM 935 C CA . PRO A 1 121 ? 16.799 1.403 -17.796 1.00 87.06 121 PRO A CA 1
ATOM 936 C C . PRO A 1 121 ? 17.711 0.895 -16.674 1.00 87.06 121 PRO A C 1
ATOM 938 O O . PRO A 1 121 ? 17.503 -0.193 -16.136 1.00 87.06 121 PRO A O 1
ATOM 941 N N . ASP A 1 122 ? 18.691 1.716 -16.297 1.00 79.00 122 ASP A N 1
ATOM 942 C CA . ASP A 1 122 ? 19.462 1.511 -15.072 1.00 79.00 122 ASP A CA 1
ATOM 943 C C . ASP A 1 122 ? 18.653 2.125 -13.919 1.00 79.00 122 ASP A C 1
ATOM 945 O O . ASP A 1 122 ? 18.642 3.348 -13.771 1.00 79.00 122 ASP A O 1
ATOM 949 N N . SER A 1 123 ? 17.936 1.291 -13.162 1.00 66.88 123 SER A N 1
ATOM 950 C CA . SER A 1 123 ? 17.220 1.711 -11.948 1.00 66.88 123 SER A CA 1
ATOM 951 C C . SER A 1 123 ? 18.153 1.988 -10.784 1.00 66.88 123 SER A C 1
ATOM 953 O O . SER A 1 123 ? 19.038 1.153 -10.491 1.00 66.88 123 SER A O 1
#

Secondary structure (DSSP, 8-state):
-HHHHHHHHHHHHHHHHHHHHHHHT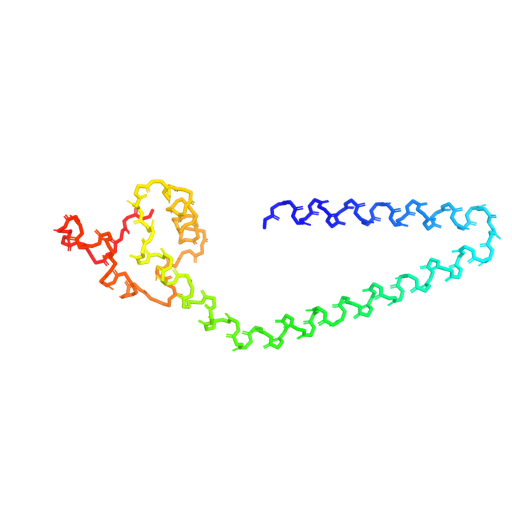T-HHHHHHHHHHHHHHHHHHHHHHHHHHHHHHHHHHHHHHHHHHHHHHHTT-TT-HHHHHHHHHHHHHHT--SSSSGGGGTT-HHHHHHT-S-SS---

pLDDT: mean 87.35, std 8.01, range [64.0, 96.62]

Radius of gyration: 22.91 Å; chains: 1; bounding box: 48×30×62 Å

Organism: NCBI:txid60296

Sequence (123 aa):
SAYILISAGVVVIVTGIIGCCATLKEMRSLLVVYLVLLLCVFLLEIIAGVLAYVSHQGLDAELRQNLKETMQQKYQQPGEESITQAVDKLQQEFKCCGSHNYSDWTGSLWIQEAKNSRLVPDS

Foldseek 3Di:
DVVVVVVVVVVVVVLVVQCVVCVVVVPPVSNVVSVVVVVVVVVVVVVVVVCCVVCVVVVLVVVLVVQLCCCQEQQVDPPSVVSVVVQQCVCVVVVADHSVHLQSNPNRPVCVVPVDPDSGDDD

InterPro domains:
  IPR008952 Tetraspanin, EC2 domain superfamily [G3DSA:1.10.1450.10] (54-123)
  IPR008952 Tetraspanin, EC2 domain superfamily [SSF48652] (53-111)
  IPR018499 Tetraspanin/Peripherin [PF00335] (3-123)
  IPR018499 Tetraspanin/Peripherin [PTHR19282] (3-118)